Protein AF-A0A554VB19-F1 (afdb_monomer)

Secondary structure (DSSP, 8-state):
--HHHHHHHHHHHHHHHHHHHHHHHHH--HHHHHHHHHHHHHHHHHHHHHHTTTS----S-----------TT------SS------PPP-

Structure (mmCIF, N/CA/C/O backbone):
data_AF-A0A554VB19-F1
#
_entry.id   AF-A0A554VB19-F1
#
loop_
_atom_site.group_PDB
_atom_site.id
_atom_site.type_symbol
_atom_site.label_atom_id
_atom_site.label_alt_id
_atom_site.label_comp_id
_atom_site.label_asym_id
_atom_site.label_entity_id
_atom_site.label_seq_id
_atom_site.pdbx_PDB_ins_code
_atom_site.Cartn_x
_atom_site.Cartn_y
_atom_site.Cartn_z
_atom_site.occupancy
_atom_site.B_iso_or_equiv
_atom_site.auth_seq_id
_atom_site.auth_comp_id
_atom_site.auth_asym_id
_atom_site.auth_atom_id
_atom_site.pdbx_PDB_model_num
ATOM 1 N N . MET A 1 1 ? 5.232 6.200 -15.098 1.00 56.03 1 MET A N 1
ATOM 2 C CA . MET A 1 1 ? 5.184 6.767 -13.732 1.00 56.03 1 MET A CA 1
ATOM 3 C C . MET A 1 1 ? 6.583 7.167 -13.305 1.00 56.03 1 MET A C 1
ATOM 5 O O . MET A 1 1 ? 7.462 6.312 -13.264 1.00 56.03 1 MET A O 1
ATOM 9 N N . GLY A 1 2 ? 6.806 8.461 -13.064 1.00 71.62 2 GLY A N 1
ATOM 10 C CA . GLY A 1 2 ? 8.070 8.954 -12.509 1.00 71.62 2 GLY A CA 1
ATOM 11 C C . GLY A 1 2 ? 8.293 8.422 -11.090 1.00 71.62 2 GLY A C 1
ATOM 12 O O . GLY A 1 2 ? 7.336 8.027 -10.422 1.00 71.62 2 GLY A O 1
ATOM 13 N N . LYS A 1 3 ? 9.544 8.399 -10.614 1.00 70.56 3 LYS A N 1
ATOM 14 C CA . LYS A 1 3 ? 9.873 7.926 -9.254 1.00 70.56 3 LYS A CA 1
ATOM 15 C C . LYS A 1 3 ? 9.020 8.628 -8.181 1.00 70.56 3 LYS A C 1
ATOM 17 O O . LYS A 1 3 ? 8.501 7.959 -7.299 1.00 70.56 3 LYS A O 1
ATOM 22 N N . SER A 1 4 ? 8.761 9.926 -8.355 1.00 79.56 4 SER A N 1
ATOM 23 C CA . SER A 1 4 ? 7.888 10.739 -7.496 1.00 79.56 4 SER A CA 1
ATOM 24 C C . SER A 1 4 ? 6.462 10.195 -7.371 1.00 79.56 4 SER A C 1
ATOM 26 O O . SER A 1 4 ? 5.945 10.083 -6.268 1.00 79.56 4 SER A O 1
ATOM 28 N N . THR A 1 5 ? 5.833 9.791 -8.477 1.00 82.06 5 THR A N 1
ATOM 29 C CA . THR A 1 5 ? 4.442 9.295 -8.465 1.00 82.06 5 THR A CA 1
ATOM 30 C C . THR A 1 5 ? 4.269 7.989 -7.687 1.00 82.06 5 THR A C 1
ATOM 32 O O . THR A 1 5 ? 3.248 7.807 -7.034 1.00 82.06 5 THR A O 1
ATOM 35 N N . LYS A 1 6 ? 5.277 7.102 -7.699 1.00 83.50 6 LYS A N 1
ATOM 36 C CA . LYS A 1 6 ? 5.259 5.856 -6.912 1.00 83.50 6 LYS A CA 1
ATOM 37 C C . LYS A 1 6 ? 5.373 6.149 -5.416 1.00 83.50 6 LYS A C 1
ATOM 39 O O . LYS A 1 6 ? 4.651 5.572 -4.615 1.00 83.50 6 LYS A O 1
ATOM 44 N N . THR A 1 7 ? 6.259 7.076 -5.053 1.00 87.00 7 THR A N 1
ATOM 45 C CA . THR A 1 7 ? 6.432 7.518 -3.666 1.00 87.00 7 THR A CA 1
ATOM 46 C C . THR A 1 7 ? 5.168 8.185 -3.130 1.00 87.00 7 THR A C 1
ATOM 48 O O . TH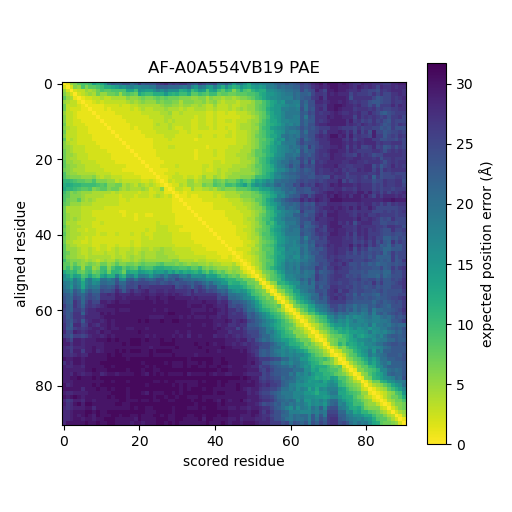R A 1 7 ? 4.756 7.883 -2.018 1.00 87.00 7 THR A O 1
ATOM 51 N N . ILE A 1 8 ? 4.516 9.035 -3.930 1.00 90.12 8 ILE A N 1
ATOM 52 C CA . ILE A 1 8 ? 3.254 9.687 -3.551 1.00 90.12 8 ILE A CA 1
ATOM 53 C C . ILE A 1 8 ? 2.149 8.648 -3.317 1.00 90.12 8 ILE A C 1
ATOM 55 O O . ILE A 1 8 ? 1.458 8.735 -2.306 1.00 90.12 8 ILE A O 1
ATOM 59 N 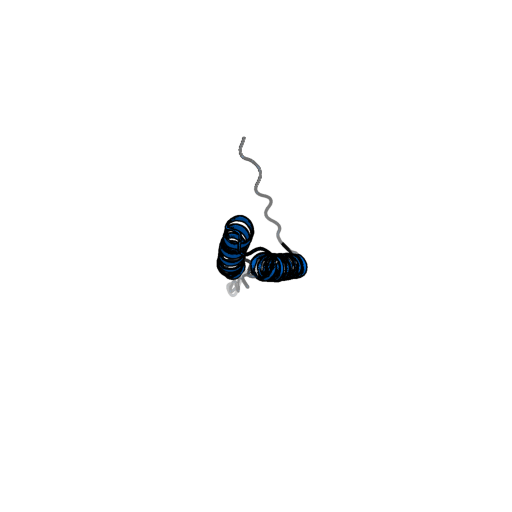N . ALA A 1 9 ? 2.021 7.646 -4.197 1.00 89.56 9 ALA A N 1
ATOM 60 C CA . ALA A 1 9 ? 1.055 6.559 -4.022 1.00 89.56 9 ALA A CA 1
ATOM 61 C C . ALA A 1 9 ? 1.273 5.813 -2.693 1.00 89.56 9 ALA A C 1
ATOM 63 O O . ALA A 1 9 ? 0.350 5.729 -1.886 1.00 89.56 9 ALA A O 1
ATOM 64 N N . LEU A 1 10 ? 2.509 5.390 -2.405 1.00 90.94 10 LEU A N 1
ATOM 65 C CA . LEU A 1 10 ? 2.832 4.689 -1.156 1.00 90.94 10 LEU A CA 1
ATOM 66 C C . LEU A 1 10 ? 2.558 5.540 0.091 1.00 90.94 10 LEU A C 1
ATOM 68 O O . LEU A 1 10 ? 2.017 5.039 1.071 1.00 90.94 10 LEU A O 1
ATOM 72 N N . ILE A 1 11 ? 2.897 6.833 0.060 1.00 93.19 11 ILE A N 1
ATOM 73 C CA . ILE A 1 11 ? 2.604 7.750 1.172 1.00 93.19 11 ILE A CA 1
ATOM 74 C C . ILE A 1 11 ? 1.090 7.874 1.380 1.00 93.19 11 ILE A C 1
ATOM 76 O O . ILE A 1 11 ? 0.623 7.835 2.516 1.00 93.19 11 ILE A O 1
ATOM 80 N N . SER A 1 12 ? 0.318 8.001 0.297 1.00 93.56 12 SER A N 1
ATOM 81 C CA . SER A 1 12 ? -1.140 8.127 0.380 1.00 93.56 12 SER A CA 1
ATOM 82 C C . SER A 1 12 ? -1.810 6.871 0.948 1.00 93.56 12 SER A C 1
ATOM 84 O O . SER A 1 12 ? -2.684 6.980 1.804 1.00 93.56 12 SER A O 1
ATOM 86 N N . GLU A 1 13 ? -1.346 5.682 0.555 1.00 93.50 13 GLU A N 1
ATOM 87 C CA . GLU A 1 13 ? -1.833 4.403 1.082 1.00 93.50 13 GLU A CA 1
ATOM 88 C C . GLU A 1 13 ? -1.521 4.262 2.580 1.00 93.50 13 GLU A C 1
ATOM 90 O O . GLU A 1 13 ? -2.366 3.820 3.360 1.00 93.50 13 GLU A O 1
ATOM 95 N N . LEU A 1 14 ? -0.332 4.706 3.006 1.00 94.94 14 LEU A N 1
ATOM 96 C CA . LEU A 1 14 ? 0.075 4.671 4.409 1.00 94.94 14 LEU A CA 1
ATOM 97 C C . LEU A 1 14 ? -0.793 5.591 5.285 1.00 94.94 14 LEU A C 1
ATOM 99 O O . LEU A 1 14 ? -1.152 5.223 6.402 1.00 94.94 14 LEU A O 1
ATOM 103 N N . LEU A 1 15 ? -1.174 6.765 4.773 1.00 96.75 15 LEU A N 1
ATOM 104 C CA . LEU A 1 15 ? -2.085 7.679 5.469 1.00 96.75 15 LEU A CA 1
ATOM 105 C C . LEU A 1 15 ? -3.481 7.072 5.645 1.00 96.75 15 LEU A C 1
ATOM 107 O O . LEU A 1 15 ? -4.041 7.152 6.739 1.00 96.75 15 LEU A O 1
ATOM 111 N N . ILE A 1 16 ? -4.026 6.431 4.605 1.00 95.81 16 ILE A N 1
ATOM 112 C CA . ILE A 1 16 ? -5.332 5.758 4.679 1.00 95.81 16 ILE A CA 1
ATOM 113 C C . ILE A 1 16 ? -5.293 4.638 5.723 1.00 95.81 16 ILE A C 1
ATOM 115 O O . ILE A 1 16 ? -6.214 4.533 6.533 1.00 95.81 16 ILE A O 1
ATOM 119 N N . LEU A 1 17 ? -4.209 3.858 5.771 1.00 96.31 17 LEU A N 1
ATOM 120 C CA . LEU A 1 17 ? -4.035 2.802 6.767 1.00 96.31 17 LEU A CA 1
ATOM 121 C C . LEU A 1 17 ? -4.037 3.359 8.201 1.00 96.31 17 LEU A C 1
ATOM 123 O O . LEU A 1 17 ? -4.706 2.804 9.075 1.00 96.31 17 LEU A O 1
ATOM 127 N N . ILE A 1 18 ? -3.334 4.469 8.449 1.00 96.62 18 ILE A N 1
ATOM 128 C CA . ILE A 1 18 ? -3.298 5.122 9.769 1.00 96.62 18 ILE A CA 1
ATOM 129 C C . ILE A 1 18 ? -4.693 5.619 10.163 1.00 96.62 18 ILE A C 1
ATOM 131 O O . ILE A 1 18 ? -5.153 5.340 11.271 1.00 96.62 18 ILE A O 1
ATOM 135 N N . ILE A 1 19 ? -5.387 6.313 9.257 1.00 96.56 19 ILE A N 1
ATOM 136 C CA . ILE A 1 19 ? -6.738 6.836 9.506 1.00 96.56 19 ILE A CA 1
ATOM 137 C C . ILE A 1 19 ? -7.716 5.688 9.771 1.00 96.56 19 ILE A C 1
ATOM 139 O O . ILE A 1 19 ? -8.449 5.733 10.758 1.00 96.56 19 ILE A O 1
ATOM 143 N N . GLY A 1 20 ? -7.688 4.637 8.947 1.00 95.38 20 GLY A N 1
ATOM 144 C CA . GLY A 1 20 ? -8.515 3.443 9.123 1.00 95.38 20 GLY A CA 1
ATOM 145 C C . GLY A 1 20 ? -8.258 2.753 10.463 1.00 95.38 20 GLY A C 1
ATOM 146 O O . GLY A 1 20 ? -9.201 2.365 11.146 1.00 95.38 20 GLY A O 1
ATOM 147 N N . THR A 1 21 ? -6.997 2.684 10.896 1.00 95.25 21 THR A N 1
ATOM 148 C CA . THR A 1 21 ? -6.622 2.102 12.195 1.00 95.25 21 THR A CA 1
ATOM 149 C C . THR A 1 21 ? -7.147 2.933 13.364 1.00 95.25 21 THR A C 1
ATOM 151 O O . THR A 1 21 ? -7.740 2.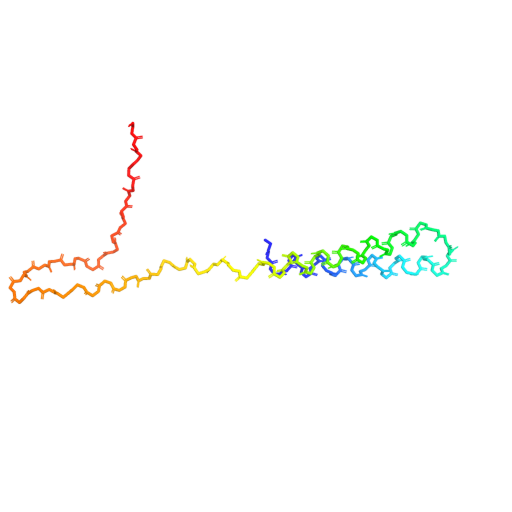384 14.291 1.00 95.25 21 THR A O 1
ATOM 154 N N . ILE A 1 22 ? -6.985 4.260 13.319 1.00 96.81 22 ILE A N 1
ATOM 155 C CA . ILE A 1 22 ? -7.529 5.164 14.346 1.00 96.81 22 ILE A CA 1
ATOM 156 C C . ILE A 1 22 ? -9.055 5.048 14.400 1.00 96.81 22 ILE A C 1
ATOM 158 O O . ILE A 1 22 ? -9.635 5.012 15.487 1.00 96.81 22 ILE A O 1
ATOM 162 N N . TRP A 1 23 ? -9.701 4.976 13.236 1.00 96.81 23 TRP A N 1
ATOM 163 C CA . TRP A 1 23 ? -11.145 4.821 13.140 1.00 96.81 23 TRP A CA 1
ATOM 164 C C . TRP A 1 23 ? -11.604 3.496 13.761 1.00 96.81 23 TRP A C 1
ATOM 166 O O . TRP A 1 23 ? -12.484 3.503 14.622 1.00 96.81 23 TRP A O 1
ATOM 176 N N . TRP A 1 24 ? -10.933 2.388 13.437 1.00 96.38 24 TRP A N 1
ATOM 177 C CA . TRP A 1 24 ? -11.235 1.074 14.001 1.00 96.38 24 TRP A CA 1
ATOM 178 C C . TRP A 1 24 ? -11.082 1.029 15.522 1.00 96.38 24 TRP A C 1
ATOM 180 O O . TRP A 1 24 ? -11.947 0.499 16.212 1.00 96.38 24 TRP A O 1
ATOM 190 N N . ILE A 1 25 ? -10.023 1.636 16.068 1.00 96.19 25 ILE A N 1
ATOM 191 C CA . ILE A 1 25 ? -9.805 1.687 17.521 1.00 96.19 25 ILE A CA 1
ATOM 192 C C . ILE A 1 25 ? -10.954 2.418 18.228 1.00 96.19 25 ILE A C 1
ATOM 194 O O . ILE A 1 25 ? -11.336 2.030 19.333 1.00 96.19 25 ILE A O 1
ATOM 198 N N . LYS A 1 26 ? -11.508 3.466 17.604 1.00 95.69 26 LYS A N 1
ATOM 199 C CA . LYS A 1 26 ? -12.571 4.281 18.200 1.00 95.69 26 LYS A CA 1
ATOM 200 C C . LYS A 1 26 ? -13.944 3.626 18.146 1.00 95.69 26 LYS A C 1
ATOM 202 O O . LYS A 1 26 ? -14.661 3.703 19.138 1.00 95.69 26 LYS A O 1
ATOM 207 N N . THR A 1 27 ? -14.322 3.038 17.014 1.00 94.88 27 THR A N 1
ATOM 208 C CA . THR A 1 27 ? -15.698 2.548 16.833 1.00 94.88 27 THR A CA 1
ATOM 209 C C . THR A 1 27 ? -15.819 1.031 16.926 1.00 94.88 27 THR A C 1
ATOM 211 O O . THR A 1 27 ? -16.873 0.533 17.298 1.00 94.88 27 THR A O 1
ATOM 214 N N . LYS A 1 28 ? -14.729 0.289 16.679 1.00 90.50 28 LYS A N 1
ATOM 215 C CA . LYS A 1 28 ? -14.689 -1.184 16.619 1.00 90.50 28 LYS A CA 1
ATOM 216 C C . LYS A 1 28 ? -15.698 -1.800 15.640 1.00 90.50 28 LYS A C 1
ATOM 218 O O . LYS A 1 28 ? -16.039 -2.973 15.773 1.00 90.50 28 LYS A O 1
ATOM 223 N N . ASP A 1 29 ? -16.127 -1.035 14.640 1.00 94.31 29 ASP A N 1
ATOM 224 C CA . ASP A 1 29 ? -17.015 -1.525 13.589 1.00 94.31 29 ASP A CA 1
ATOM 225 C C . ASP A 1 29 ? -16.266 -2.388 12.566 1.00 94.31 29 ASP A C 1
ATOM 227 O O . ASP A 1 29 ? -15.031 -2.409 12.496 1.00 94.31 29 ASP A O 1
ATOM 231 N N . TYR A 1 30 ? -17.029 -3.076 11.717 1.00 93.88 30 TYR A N 1
ATOM 232 C CA . TYR A 1 30 ? -16.479 -3.841 10.598 1.00 93.88 30 TYR A CA 1
ATOM 233 C C . TYR A 1 30 ? -16.035 -2.959 9.422 1.00 93.88 30 TYR A C 1
ATOM 235 O O . TYR A 1 30 ? -15.103 -3.330 8.712 1.00 93.88 30 TYR A O 1
ATOM 243 N N . GLU A 1 31 ? -16.644 -1.786 9.218 1.00 92.19 31 GLU A N 1
ATOM 244 C CA . GLU A 1 31 ? -16.286 -0.889 8.106 1.00 92.19 31 GLU A CA 1
ATOM 245 C C . GLU A 1 31 ? -14.810 -0.443 8.141 1.00 92.19 31 GLU A C 1
ATOM 247 O O . GLU A 1 31 ? -14.110 -0.649 7.143 1.00 92.19 31 GLU A O 1
ATOM 252 N N . PRO A 1 32 ? -14.268 0.061 9.271 1.00 93.75 32 PRO A N 1
ATOM 253 C CA . PRO A 1 32 ? -12.851 0.409 9.367 1.00 93.75 32 PRO A CA 1
ATOM 254 C C . PRO A 1 32 ? -11.926 -0.791 9.134 1.00 93.75 32 PRO A C 1
ATOM 256 O O . PRO A 1 32 ? -10.837 -0.647 8.581 1.00 93.75 32 PRO A O 1
ATOM 259 N N . LEU A 1 33 ? -12.360 -1.990 9.534 1.00 93.81 33 LEU A N 1
ATOM 260 C CA . LEU A 1 33 ? -11.581 -3.215 9.378 1.00 93.81 33 LEU A CA 1
ATOM 261 C C . LEU A 1 33 ? -11.442 -3.606 7.901 1.00 93.81 33 LEU A C 1
ATOM 263 O O . LEU A 1 33 ? -10.349 -3.964 7.461 1.00 93.81 33 LEU A O 1
ATOM 267 N N . ILE A 1 34 ? -12.509 -3.455 7.110 1.00 95.00 34 ILE A N 1
ATOM 268 C CA . ILE A 1 34 ? -12.463 -3.647 5.653 1.00 95.00 34 ILE A CA 1
ATOM 269 C C . ILE A 1 34 ? -11.507 -2.633 5.014 1.00 95.00 34 ILE A C 1
ATOM 271 O O . ILE A 1 34 ? -10.700 -3.012 4.166 1.00 95.00 34 ILE A O 1
ATOM 275 N N . VAL A 1 35 ? -11.541 -1.368 5.451 1.00 95.19 35 VAL A N 1
ATOM 276 C CA . VAL A 1 35 ? -10.621 -0.326 4.966 1.00 95.19 35 VAL A CA 1
ATOM 277 C C . VAL A 1 35 ? -9.169 -0.702 5.255 1.00 95.19 35 VAL A C 1
ATOM 279 O O . VAL A 1 35 ? -8.330 -0.605 4.361 1.00 95.19 35 VAL A O 1
ATOM 282 N N . ILE A 1 36 ? -8.860 -1.179 6.463 1.00 95.56 36 ILE A N 1
ATOM 283 C CA . ILE A 1 36 ? -7.506 -1.621 6.833 1.00 95.56 36 ILE A CA 1
ATOM 284 C C . ILE A 1 36 ? -7.047 -2.773 5.933 1.00 95.56 36 ILE A C 1
ATOM 286 O O . ILE A 1 36 ? -5.955 -2.707 5.369 1.00 95.56 36 ILE A O 1
ATOM 290 N N . ILE A 1 37 ? -7.882 -3.800 5.745 1.00 96.00 37 ILE A N 1
ATOM 291 C CA . ILE A 1 37 ? -7.548 -4.952 4.893 1.00 96.00 37 ILE A CA 1
ATOM 292 C C . ILE A 1 37 ? -7.315 -4.500 3.448 1.00 96.00 37 ILE A C 1
ATOM 294 O O . ILE A 1 37 ? -6.286 -4.837 2.861 1.00 96.00 37 ILE A O 1
ATOM 298 N N . ALA A 1 38 ? -8.218 -3.690 2.891 1.00 95.56 38 ALA A N 1
ATOM 299 C CA . ALA A 1 38 ? -8.080 -3.147 1.543 1.00 95.56 38 ALA A CA 1
ATOM 300 C C . ALA A 1 38 ? -6.778 -2.342 1.393 1.00 95.56 38 ALA A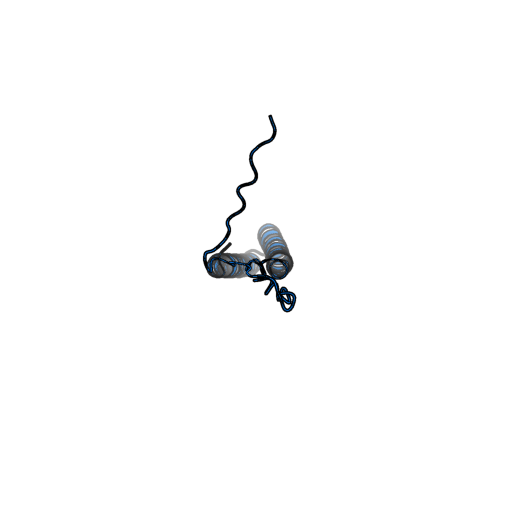 C 1
ATOM 302 O O . ALA A 1 38 ? -6.031 -2.545 0.436 1.00 95.56 38 ALA A O 1
ATOM 303 N N . SER A 1 39 ? -6.449 -1.509 2.382 1.00 95.44 39 SER A N 1
ATOM 304 C CA . SER A 1 39 ? -5.218 -0.708 2.405 1.00 95.44 39 SER A CA 1
ATOM 305 C C . SER A 1 39 ? -3.964 -1.584 2.403 1.00 95.44 39 SER A C 1
ATOM 307 O O . SER A 1 39 ? -3.037 -1.338 1.635 1.00 95.44 39 SER A O 1
ATOM 309 N N . ILE A 1 40 ? -3.943 -2.652 3.206 1.00 95.38 40 ILE A N 1
ATOM 310 C CA . ILE A 1 40 ? -2.828 -3.609 3.238 1.00 95.38 40 ILE A CA 1
ATOM 311 C C . ILE A 1 40 ? -2.677 -4.299 1.878 1.00 95.38 40 ILE A C 1
ATOM 313 O O . ILE A 1 40 ? -1.567 -4.382 1.350 1.00 95.38 40 ILE A O 1
ATOM 317 N N . THR A 1 41 ? -3.782 -4.756 1.278 1.00 95.12 41 THR A N 1
ATOM 318 C CA . THR A 1 41 ? -3.733 -5.398 -0.046 1.00 95.12 41 THR A CA 1
ATOM 319 C C . THR A 1 41 ? -3.255 -4.443 -1.139 1.00 95.12 41 THR A C 1
ATOM 321 O O . THR A 1 41 ? -2.482 -4.858 -2.003 1.00 95.12 41 THR A O 1
ATOM 324 N N . ALA A 1 42 ? -3.637 -3.163 -1.071 1.00 93.31 42 ALA A N 1
ATOM 325 C CA . ALA A 1 42 ? -3.175 -2.131 -1.992 1.00 93.31 42 ALA A CA 1
ATOM 326 C C . ALA A 1 42 ? -1.663 -1.903 -1.869 1.00 93.31 42 ALA A C 1
ATOM 328 O O . ALA A 1 42 ? -0.971 -1.960 -2.881 1.00 93.31 42 ALA A O 1
ATOM 329 N N . ILE A 1 43 ? -1.131 -1.776 -0.647 1.00 93.38 43 ILE A N 1
ATOM 330 C CA . ILE A 1 43 ? 0.313 -1.603 -0.403 1.00 93.38 43 ILE A CA 1
ATOM 331 C C . ILE A 1 43 ? 1.110 -2.786 -0.962 1.00 93.38 43 ILE A C 1
ATOM 333 O O . ILE A 1 43 ? 2.104 -2.599 -1.670 1.00 93.38 43 ILE A O 1
ATOM 337 N N . VAL A 1 44 ? 0.667 -4.016 -0.683 1.00 92.19 44 VAL A N 1
ATOM 338 C CA . VAL A 1 44 ? 1.315 -5.235 -1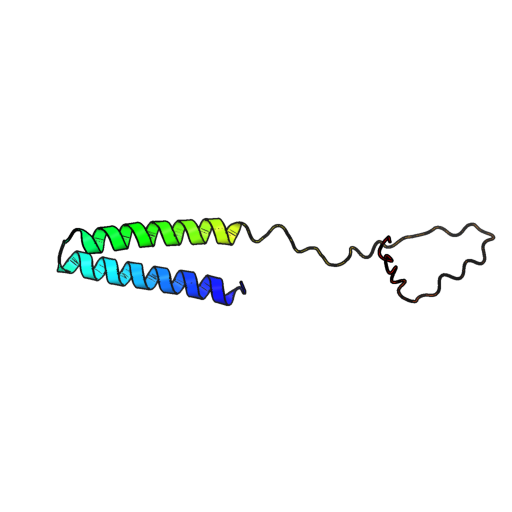.195 1.00 92.19 44 VAL A CA 1
ATOM 339 C C . VAL A 1 44 ? 1.260 -5.278 -2.724 1.00 92.19 44 VAL A C 1
ATOM 341 O O . VAL A 1 44 ? 2.275 -5.554 -3.367 1.00 92.19 44 VAL A O 1
ATOM 344 N N . GLY A 1 45 ? 0.110 -4.949 -3.319 1.00 90.50 45 GLY A N 1
ATOM 345 C CA . GLY A 1 45 ? -0.038 -4.828 -4.767 1.00 90.50 45 GLY A CA 1
ATOM 346 C C . GLY A 1 45 ? 0.935 -3.802 -5.347 1.00 90.50 45 GLY A C 1
ATOM 347 O O . GLY A 1 45 ? 1.736 -4.130 -6.223 1.00 90.50 45 GLY A O 1
ATOM 348 N N . SER A 1 46 ? 0.938 -2.589 -4.806 1.00 87.06 46 SER A N 1
ATOM 349 C CA . SER A 1 46 ? 1.832 -1.499 -5.186 1.00 87.06 46 SER A CA 1
ATOM 350 C C . SER A 1 46 ? 3.307 -1.921 -5.129 1.00 87.06 46 SER A C 1
ATOM 352 O O . SER A 1 46 ? 4.034 -1.740 -6.107 1.00 87.06 46 SER A O 1
ATOM 354 N N . LEU A 1 47 ? 3.753 -2.596 -4.064 1.00 86.25 47 LEU A N 1
ATOM 355 C CA . LEU A 1 47 ? 5.117 -3.139 -3.943 1.00 86.25 47 LEU A CA 1
ATOM 356 C C . LEU A 1 47 ? 5.467 -4.143 -5.055 1.00 86.25 47 LEU A C 1
ATOM 358 O O . LEU A 1 47 ? 6.524 -4.033 -5.686 1.00 86.25 47 LEU A O 1
ATOM 362 N N . ILE A 1 48 ? 4.577 -5.099 -5.336 1.00 86.19 48 ILE A N 1
ATOM 363 C CA . ILE A 1 48 ? 4.793 -6.129 -6.364 1.00 86.19 48 ILE A CA 1
ATOM 364 C C . ILE A 1 48 ? 4.836 -5.498 -7.765 1.00 86.19 48 ILE A C 1
ATOM 366 O O . ILE A 1 48 ? 5.733 -5.789 -8.563 1.00 86.19 48 ILE A O 1
ATOM 370 N N . TYR A 1 49 ? 3.901 -4.597 -8.069 1.00 80.31 49 TYR A N 1
ATOM 371 C CA . TYR A 1 49 ? 3.821 -3.936 -9.372 1.00 80.31 49 TYR A CA 1
ATOM 372 C C . TYR A 1 49 ? 4.977 -2.953 -9.602 1.00 80.31 49 TYR A C 1
ATOM 374 O O . TYR A 1 49 ? 5.481 -2.846 -10.725 1.00 80.31 49 TYR A O 1
ATOM 382 N N . PHE A 1 50 ? 5.455 -2.259 -8.566 1.00 72.50 50 PHE A N 1
ATOM 383 C CA . PHE A 1 50 ? 6.559 -1.310 -8.706 1.00 72.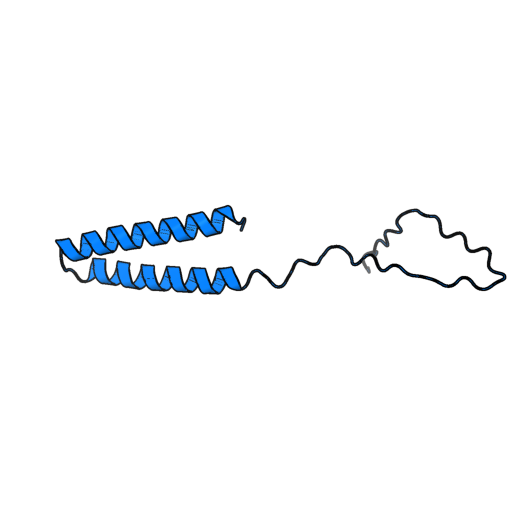50 50 PHE A CA 1
ATOM 384 C C . PHE A 1 50 ? 7.923 -1.978 -8.888 1.00 72.50 50 PHE A C 1
ATOM 386 O O . PHE A 1 50 ? 8.744 -1.417 -9.626 1.00 72.50 50 PHE A O 1
ATOM 393 N N . ASN A 1 51 ? 8.132 -3.177 -8.334 1.00 64.44 51 ASN A N 1
ATOM 394 C CA . ASN A 1 51 ? 9.354 -3.967 -8.531 1.00 64.44 51 ASN A CA 1
ATOM 395 C C . ASN A 1 51 ? 9.470 -4.580 -9.937 1.00 64.44 51 ASN A C 1
ATOM 397 O O . ASN A 1 51 ? 10.574 -4.861 -10.399 1.00 64.44 51 ASN A O 1
ATOM 401 N N . LYS A 1 52 ? 8.364 -4.706 -10.683 1.00 62.03 52 LYS A N 1
ATOM 402 C CA . LYS A 1 52 ? 8.374 -5.231 -12.064 1.00 62.03 52 LYS A CA 1
ATOM 403 C C . LYS A 1 52 ? 8.943 -4.242 -13.100 1.00 62.03 52 LYS A C 1
ATOM 405 O O . LYS A 1 52 ? 9.137 -4.582 -14.263 1.00 62.03 52 LYS A O 1
ATOM 410 N N . SER A 1 53 ? 9.248 -3.015 -12.680 1.00 53.84 53 SER A N 1
ATOM 411 C CA . SER A 1 53 ? 9.676 -1.891 -13.522 1.00 53.84 53 SER A CA 1
ATOM 412 C C . SER A 1 53 ? 11.209 -1.732 -13.600 1.00 53.84 53 SER A C 1
ATOM 414 O O . SER A 1 53 ? 11.694 -0.600 -13.590 1.00 53.84 53 SER A O 1
ATOM 416 N N . SER A 1 54 ? 11.969 -2.833 -13.661 1.00 52.50 54 SER A N 1
ATOM 417 C CA . SER A 1 54 ? 13.443 -2.816 -13.783 1.00 52.50 54 SER A CA 1
ATOM 418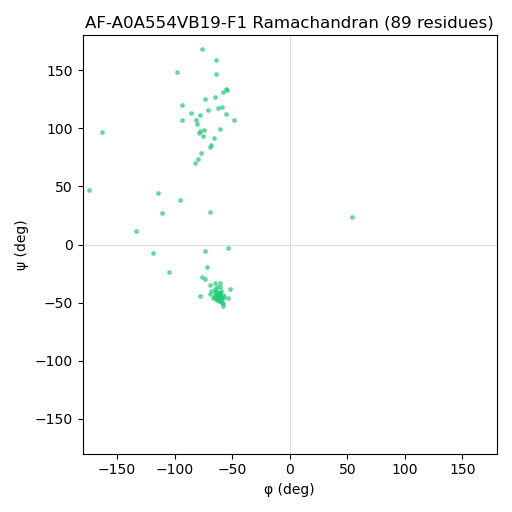 C C . SER A 1 54 ? 13.996 -3.488 -15.050 1.00 52.50 54 SER A C 1
ATOM 420 O O . SER A 1 54 ? 15.185 -3.362 -15.309 1.00 52.50 54 SER A O 1
ATOM 422 N N . ASN A 1 55 ? 13.181 -4.162 -15.870 1.00 52.28 55 ASN A N 1
ATOM 423 C CA . ASN A 1 55 ? 13.698 -5.001 -16.968 1.00 52.28 55 ASN A CA 1
ATOM 424 C C . ASN A 1 55 ? 13.437 -4.484 -18.386 1.00 52.28 55 ASN A C 1
ATOM 426 O O . ASN A 1 55 ? 13.358 -5.274 -19.321 1.00 52.28 55 ASN A O 1
ATOM 430 N N . ASN A 1 56 ? 13.302 -3.173 -18.592 1.00 53.56 56 ASN A N 1
ATOM 431 C CA . ASN A 1 56 ? 13.382 -2.651 -19.957 1.00 53.56 56 ASN A CA 1
ATOM 432 C C . ASN A 1 56 ? 13.617 -1.143 -19.978 1.00 53.56 56 ASN A C 1
ATOM 434 O O . ASN A 1 56 ? 12.665 -0.375 -19.834 1.00 53.56 56 ASN A O 1
ATOM 438 N N . LYS A 1 57 ? 14.883 -0.73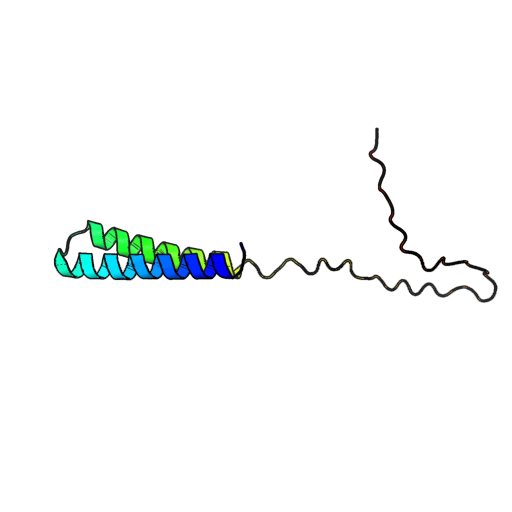7 -20.135 1.00 43.88 57 LYS A N 1
ATOM 439 C CA . LYS A 1 57 ? 15.303 0.475 -20.866 1.00 43.88 57 LYS A CA 1
ATOM 440 C C . LYS A 1 57 ? 16.832 0.589 -20.973 1.00 43.88 57 LYS A C 1
ATOM 442 O O . LYS A 1 57 ? 17.380 1.676 -20.848 1.00 43.88 57 LYS A O 1
ATOM 447 N N . ASP A 1 58 ? 17.496 -0.504 -21.347 1.00 46.94 58 ASP A N 1
ATOM 448 C CA . ASP A 1 58 ? 18.678 -0.392 -22.210 1.00 46.94 58 ASP A CA 1
ATOM 449 C C . ASP A 1 58 ? 18.182 -0.280 -23.653 1.00 46.94 58 ASP A C 1
ATOM 451 O O . ASP A 1 58 ? 18.258 -1.197 -24.464 1.00 46.94 58 ASP A O 1
ATOM 455 N N . SER A 1 59 ? 17.582 0.866 -23.957 1.00 52.72 59 SER A N 1
ATOM 456 C CA . SER A 1 59 ? 17.398 1.329 -25.328 1.00 52.72 59 SER A CA 1
ATOM 457 C C . SER A 1 59 ? 18.220 2.597 -25.522 1.00 52.72 59 SER A C 1
ATOM 459 O O . SER A 1 59 ? 17.754 3.582 -26.087 1.00 52.72 59 SER A O 1
ATOM 461 N N . THR A 1 60 ? 19.463 2.591 -25.041 1.00 49.28 60 THR A N 1
ATOM 462 C CA . THR A 1 60 ? 20.510 3.180 -25.871 1.00 49.28 60 THR A CA 1
ATOM 463 C C . THR A 1 60 ? 20.581 2.271 -27.094 1.00 49.28 60 THR A C 1
ATOM 465 O O . THR A 1 60 ? 20.665 1.054 -26.914 1.00 49.28 60 THR A O 1
ATOM 468 N N . PRO A 1 61 ? 20.491 2.787 -28.333 1.00 47.53 61 PRO A N 1
ATOM 469 C CA . PRO A 1 61 ? 20.833 1.964 -29.477 1.00 47.53 61 PRO A CA 1
ATOM 470 C C . PRO A 1 61 ? 22.247 1.495 -29.182 1.00 47.53 61 PRO A C 1
ATOM 472 O O . PRO A 1 61 ? 23.149 2.324 -29.046 1.00 47.53 61 PRO A O 1
ATOM 475 N N . ASN A 1 62 ? 22.402 0.191 -28.945 1.00 49.41 62 ASN A N 1
ATOM 476 C CA . ASN A 1 62 ? 23.697 -0.433 -28.791 1.00 49.41 62 ASN A CA 1
ATOM 477 C C . ASN A 1 62 ? 24.494 0.097 -29.978 1.00 49.41 62 ASN A C 1
ATOM 479 O O . ASN A 1 62 ? 24.128 -0.183 -31.122 1.00 49.41 62 ASN A O 1
ATOM 483 N N . LYS A 1 63 ? 25.448 1.005 -29.728 1.00 50.41 63 LYS A N 1
ATOM 484 C CA . LYS A 1 63 ? 26.283 1.577 -30.778 1.00 50.41 63 LYS A CA 1
ATOM 485 C C . LYS A 1 63 ? 27.116 0.386 -31.198 1.00 50.41 63 LYS A C 1
ATOM 487 O O . LYS A 1 63 ? 28.172 0.135 -30.620 1.00 50.41 63 LYS A O 1
ATOM 492 N N . VAL A 1 64 ? 26.573 -0.416 -32.115 1.00 55.25 64 VAL A N 1
ATOM 493 C CA . VAL A 1 64 ? 27.246 -1.565 -32.685 1.00 55.25 64 VAL A CA 1
ATOM 494 C C . VAL A 1 64 ? 28.463 -0.941 -33.332 1.00 55.25 64 VAL A C 1
ATOM 496 O O . VAL A 1 64 ? 28.373 -0.301 -34.376 1.00 55.25 64 VAL A O 1
ATOM 499 N N . LYS A 1 65 ? 29.603 -1.018 -32.643 1.00 52.62 65 LYS A N 1
ATOM 500 C CA . LYS A 1 65 ? 30.888 -0.635 -33.205 1.00 52.62 65 LYS A CA 1
ATOM 501 C C . LYS A 1 65 ? 31.176 -1.695 -34.252 1.00 52.62 65 LYS A C 1
ATOM 503 O O . LYS A 1 65 ? 31.834 -2.693 -33.967 1.00 52.62 65 LYS A O 1
ATOM 508 N N . ILE A 1 66 ? 30.619 -1.509 -35.446 1.00 56.50 66 ILE A N 1
ATOM 509 C CA . ILE A 1 66 ? 30.912 -2.333 -36.607 1.00 56.50 66 ILE A CA 1
ATOM 510 C C . ILE A 1 66 ? 32.380 -2.058 -36.941 1.00 56.50 66 ILE A C 1
ATOM 512 O O . ILE A 1 66 ? 32.717 -1.107 -37.640 1.00 56.50 66 ILE A O 1
ATOM 516 N N . LYS A 1 67 ? 33.288 -2.868 -36.388 1.00 57.62 67 LYS A N 1
ATOM 517 C CA . LYS A 1 67 ? 34.684 -2.912 -36.824 1.00 57.62 67 LYS A CA 1
ATOM 518 C C . LYS A 1 67 ? 34.733 -3.708 -38.124 1.00 57.62 67 LYS A C 1
ATOM 520 O O . LYS A 1 67 ? 35.069 -4.889 -38.124 1.00 57.62 67 LYS A O 1
ATOM 525 N N . GLN A 1 68 ? 34.366 -3.079 -39.236 1.00 58.28 68 GLN A N 1
ATOM 526 C CA . GLN A 1 68 ? 34.638 -3.645 -40.553 1.00 58.28 68 GLN A CA 1
ATOM 527 C C . GLN A 1 68 ? 36.143 -3.554 -40.815 1.00 58.28 68 GLN A C 1
ATOM 529 O O . GLN A 1 68 ? 36.728 -2.473 -40.855 1.00 58.28 68 GLN A O 1
ATOM 534 N N . LYS A 1 69 ? 36.794 -4.713 -40.940 1.00 58.50 69 LYS A N 1
ATOM 535 C CA . LYS A 1 69 ? 38.209 -4.801 -41.300 1.00 58.50 69 LYS A CA 1
ATOM 536 C C . LYS A 1 69 ? 38.304 -4.578 -42.812 1.00 58.50 69 LYS A C 1
ATOM 538 O O . LYS A 1 69 ? 38.032 -5.494 -43.582 1.00 58.50 69 LYS A O 1
ATOM 543 N N . ALA A 1 70 ? 38.622 -3.354 -43.230 1.00 59.41 70 ALA A N 1
ATOM 544 C CA . ALA A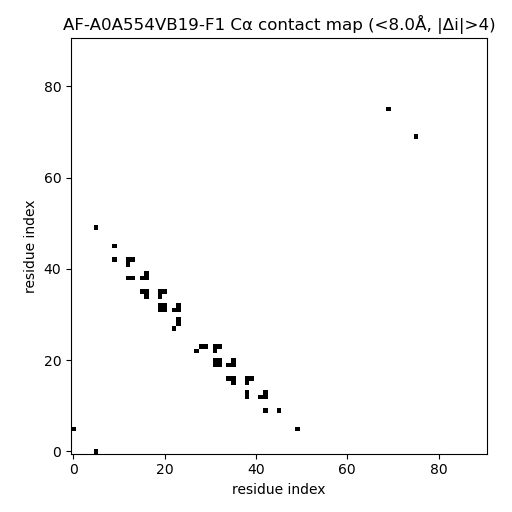 1 70 ? 38.826 -3.034 -44.640 1.00 59.41 70 ALA A CA 1
ATOM 545 C C . ALA A 1 70 ? 39.950 -3.915 -45.219 1.00 59.41 70 ALA A C 1
ATOM 547 O O . ALA A 1 70 ? 41.019 -4.058 -44.618 1.00 59.41 70 ALA A O 1
ATOM 548 N N . GLY A 1 71 ? 39.703 -4.543 -46.371 1.00 56.25 71 GLY A N 1
ATOM 549 C CA . GLY A 1 71 ? 40.721 -5.314 -47.081 1.00 56.25 71 GLY A CA 1
ATOM 550 C C . GLY A 1 71 ? 41.859 -4.399 -47.542 1.00 56.25 71 GLY A C 1
ATOM 551 O O . GLY A 1 71 ? 41.620 -3.248 -47.899 1.00 56.25 71 GLY A O 1
ATOM 552 N N . LYS A 1 72 ? 43.101 -4.907 -47.575 1.00 57.53 72 LYS A N 1
ATOM 553 C CA . LYS A 1 72 ? 44.350 -4.146 -47.837 1.00 57.53 72 LYS A CA 1
ATOM 554 C C . LYS A 1 72 ? 44.390 -3.303 -49.135 1.00 57.53 72 LYS A C 1
ATOM 556 O O . LYS A 1 72 ? 45.385 -2.624 -49.362 1.00 57.53 72 LYS A O 1
ATOM 561 N N . LYS A 1 73 ? 43.361 -3.336 -49.991 1.00 57.44 73 LYS A N 1
ATOM 562 C CA . LYS A 1 73 ? 43.276 -2.567 -51.247 1.00 57.44 73 LYS A CA 1
ATOM 563 C C . LYS A 1 73 ? 41.932 -1.850 -51.487 1.00 57.44 73 LYS A C 1
ATOM 565 O O . LYS A 1 73 ? 41.713 -1.366 -52.592 1.00 57.44 73 LYS A O 1
ATOM 570 N N . SER A 1 74 ? 41.028 -1.751 -50.505 1.00 54.94 74 SER A N 1
ATOM 571 C CA . SER A 1 74 ? 39.742 -1.054 -50.697 1.00 54.94 74 SER A CA 1
ATOM 572 C C . SER A 1 74 ? 39.805 0.411 -50.254 1.00 54.94 74 SER A C 1
ATOM 574 O O . SER A 1 74 ? 39.997 0.689 -49.071 1.00 54.94 74 SER A O 1
ATOM 576 N N . LYS A 1 75 ? 39.557 1.353 -51.172 1.00 60.06 75 LYS A N 1
ATOM 577 C CA . LYS A 1 75 ? 39.222 2.746 -50.832 1.00 60.06 75 LYS A CA 1
ATOM 578 C C . LYS A 1 75 ? 37.742 2.824 -50.436 1.00 60.06 75 LYS A C 1
ATOM 580 O O . LYS A 1 75 ? 36.913 3.256 -51.229 1.00 60.06 75 LYS A O 1
ATOM 585 N N . GLN A 1 76 ? 37.383 2.341 -49.248 1.00 58.72 76 GLN A N 1
ATOM 586 C CA . GLN A 1 76 ? 36.026 2.532 -48.731 1.00 58.72 76 GLN A CA 1
ATOM 587 C C . GLN A 1 76 ? 35.935 3.878 -48.012 1.00 58.72 76 GLN A C 1
ATOM 589 O O . GLN A 1 76 ? 36.543 4.077 -46.962 1.00 58.72 76 GLN A O 1
ATOM 594 N N . TYR A 1 77 ? 35.155 4.791 -48.588 1.00 57.34 77 TYR A N 1
ATOM 595 C CA . TYR A 1 77 ? 34.694 5.998 -47.914 1.00 57.34 77 TYR A CA 1
ATOM 596 C C . TYR A 1 77 ? 33.576 5.612 -46.943 1.00 57.34 77 TYR A C 1
ATOM 598 O O . TYR A 1 77 ? 32.410 5.535 -47.319 1.00 57.34 77 TYR A O 1
ATOM 606 N N . ALA A 1 78 ? 33.930 5.356 -45.685 1.00 57.66 78 ALA A N 1
ATOM 607 C CA . ALA A 1 78 ? 32.960 5.461 -44.606 1.00 57.66 78 ALA A CA 1
ATOM 608 C C . ALA A 1 78 ? 32.829 6.957 -44.290 1.00 57.66 78 ALA A C 1
ATOM 610 O O . ALA A 1 78 ? 33.679 7.523 -43.605 1.00 57.66 78 ALA A O 1
ATOM 611 N N . SER A 1 79 ? 31.822 7.625 -44.860 1.00 58.88 79 SER A N 1
ATOM 612 C CA . SER A 1 79 ? 31.466 8.973 -44.412 1.00 58.88 79 SER A CA 1
ATOM 613 C C . SER A 1 79 ? 31.124 8.874 -42.928 1.00 58.88 79 SER A C 1
ATOM 615 O O . SER A 1 79 ? 30.218 8.130 -42.562 1.00 58.88 79 SER A O 1
ATOM 617 N N . GLY A 1 80 ? 31.877 9.565 -42.070 1.00 53.91 80 GLY A N 1
ATOM 618 C CA . GLY A 1 80 ? 31.705 9.569 -40.612 1.00 53.91 80 GLY A CA 1
ATOM 619 C C . GLY A 1 80 ? 30.427 10.266 -40.130 1.00 53.91 80 GLY A C 1
ATOM 620 O O . GLY A 1 80 ? 30.425 10.820 -39.036 1.00 53.91 80 GLY A O 1
ATOM 621 N N . GLY A 1 81 ? 29.376 10.288 -40.952 1.00 57.81 81 GLY A N 1
ATOM 622 C CA . GLY A 1 81 ? 28.047 10.780 -40.611 1.00 57.81 81 GLY A CA 1
ATOM 623 C C . GLY A 1 81 ? 27.109 9.633 -40.237 1.00 57.81 81 GLY A C 1
ATOM 624 O O . GLY A 1 81 ? 27.228 8.522 -40.755 1.00 57.81 81 GLY A O 1
ATOM 625 N N . ASP A 1 82 ? 26.172 9.909 -39.332 1.00 57.91 82 ASP A N 1
ATOM 626 C CA . ASP A 1 82 ? 25.161 8.945 -38.901 1.00 57.91 82 ASP A CA 1
ATOM 627 C C . ASP A 1 82 ? 24.267 8.534 -40.086 1.00 57.91 82 ASP A C 1
ATOM 629 O O . ASP A 1 82 ? 23.559 9.348 -40.679 1.00 57.91 82 ASP A O 1
ATOM 633 N N . MET A 1 83 ? 24.297 7.248 -40.442 1.00 60.69 83 MET A N 1
ATOM 634 C CA . MET A 1 83 ? 23.371 6.673 -41.417 1.00 60.69 83 MET A CA 1
ATOM 635 C C . MET A 1 83 ? 22.034 6.355 -40.743 1.00 60.69 83 MET A C 1
ATOM 637 O O . MET A 1 83 ? 21.909 5.360 -40.026 1.00 60.69 83 MET A O 1
ATOM 641 N N . THR A 1 84 ? 21.007 7.151 -41.028 1.00 59.75 84 THR A N 1
ATOM 642 C CA . THR A 1 84 ? 19.625 6.856 -40.628 1.00 59.75 84 THR A CA 1
ATOM 643 C C . THR A 1 84 ? 18.912 6.126 -41.768 1.00 59.75 84 THR A C 1
ATOM 645 O O . THR A 1 84 ? 18.584 6.725 -42.790 1.00 59.75 84 THR A O 1
ATOM 648 N N . ILE A 1 85 ? 18.669 4.819 -41.625 1.00 62.41 85 ILE A N 1
ATOM 649 C CA . ILE A 1 85 ? 17.897 4.043 -42.611 1.00 62.41 85 ILE A CA 1
ATOM 650 C C . ILE A 1 85 ? 16.408 4.292 -42.360 1.00 62.41 85 ILE A C 1
ATOM 652 O O . ILE A 1 85 ? 15.832 3.744 -41.418 1.00 62.41 85 ILE A O 1
ATOM 656 N N . ASN A 1 86 ? 15.775 5.108 -43.204 1.00 61.84 86 ASN A N 1
ATOM 657 C CA . ASN A 1 86 ? 14.326 5.270 -43.185 1.00 61.84 86 ASN A CA 1
ATOM 658 C C . ASN A 1 86 ? 13.679 4.056 -43.873 1.00 61.84 86 ASN A C 1
ATOM 660 O O . ASN A 1 86 ? 13.850 3.851 -45.075 1.00 61.84 86 ASN A O 1
ATOM 664 N N . LYS A 1 87 ? 12.974 3.213 -43.110 1.00 63.97 87 LYS A N 1
ATOM 665 C CA . LYS A 1 87 ? 12.215 2.088 -43.672 1.00 63.97 87 LYS A CA 1
ATOM 666 C C . LYS A 1 87 ? 10.955 2.644 -44.336 1.00 63.97 87 LYS A C 1
ATOM 668 O O . LYS A 1 87 ? 9.977 2.929 -43.651 1.00 63.97 87 LYS A O 1
ATOM 673 N N . GLY A 1 88 ? 10.995 2.803 -45.658 1.00 55.28 88 GLY A N 1
ATOM 674 C CA . GLY A 1 88 ? 9.816 3.133 -46.456 1.00 55.28 88 GLY A CA 1
ATOM 675 C C . GLY A 1 88 ? 8.683 2.132 -46.207 1.00 55.28 88 GLY A C 1
ATOM 676 O O . GLY A 1 88 ? 8.913 0.920 -46.164 1.00 55.28 88 GLY A O 1
ATOM 677 N N . LYS A 1 89 ? 7.476 2.662 -45.988 1.00 50.78 89 LYS A N 1
ATOM 678 C CA . LYS A 1 89 ? 6.213 1.914 -45.917 1.00 50.78 89 LYS A CA 1
ATOM 679 C C . LYS A 1 89 ? 6.045 1.106 -47.211 1.00 50.78 89 LYS A C 1
ATOM 681 O O . LYS A 1 89 ? 6.275 1.646 -48.285 1.00 50.78 89 LYS A O 1
ATOM 686 N N . LYS A 1 90 ? 5.681 -0.173 -47.090 1.00 53.38 90 LYS A N 1
ATOM 687 C CA . LYS A 1 90 ? 5.236 -0.989 -48.227 1.00 53.38 90 LYS A CA 1
ATOM 688 C C . LYS A 1 90 ? 3.828 -0.539 -48.616 1.00 53.38 90 LYS A C 1
ATOM 690 O O . LYS A 1 90 ? 2.971 -0.517 -47.730 1.00 53.38 90 LYS A O 1
ATOM 695 N N . ASP A 1 91 ? 3.653 -0.187 -49.884 1.00 52.41 91 ASP A N 1
ATOM 696 C CA . ASP A 1 91 ? 2.350 -0.141 -50.554 1.00 52.41 91 ASP A CA 1
ATOM 697 C C . ASP A 1 91 ? 1.837 -1.569 -50.806 1.00 52.41 91 ASP A C 1
ATOM 699 O O . ASP A 1 91 ? 2.687 -2.470 -51.036 1.00 52.41 91 ASP A O 1
#

Foldseek 3Di:
DPPVVLVVQLVVLVVQLVVLVVVCVVPVDVVSVVSNVVSVVSNVVSVVVVVVPPPDDPPPVPPPPPPDPDDPPDPDPPPPDDDDDDDDDDD

Solvent-accessible surface area (backbone atoms only — not comparable to full-atom values): 5946 Å² total; per-residue (Å²): 130,59,76,64,56,57,53,51,50,55,54,52,44,51,51,51,34,51,54,22,49,57,47,24,74,74,71,67,50,68,68,32,50,52,48,34,52,50,34,52,53,48,52,54,48,52,55,58,60,59,66,68,76,75,84,81,79,89,72,63,77,76,78,74,77,76,80,76,81,74,58,101,82,63,89,73,84,75,70,94,63,90,83,78,85,78,81,75,81,84,130

Organism: NCBI:txid2047982

pLDDT: mean 74.89, std 18.63, range [43.88, 96.81]

Mean predicted aligned error: 16.8 Å

Radius of gyration: 28.04 Å; Cα contacts (8 Å, |Δi|>4): 29; chains: 1; bounding box: 61×17×69 Å

Sequence (91 aa):
MGKSTKTIALISELLILIIGTIWWIKTKDYEPLIVIIASITAIVGSLIYFNKSSNNKDSTPNKVKIKQKAGKKSKQYASGGDMTINKGKKD

Nearest PDB structures (foldseek):
  8bpo-assembly1_g2  TM=8.690E-01  e=5.896E+00  Oryctolagus cuniculus
  8eug-assembly1_h  TM=6.776E-01  e=3.093E+00  Schizosaccharomyces pombe
  7ls2-assembly1_b2  TM=6.969E-01  e=4.859E+00  Mus musculus
  8q7z-assembly1_Bh  TM=6.183E-01  e=5.528E+00  Gallus gallus